Protein AF-A0A3B9YT37-F1 (afdb_monomer)

Nearest PDB structures (foldseek):
  7cy2-assembly1_A  TM=7.575E-01  e=5.123E-05  Mycolicibacterium smegmatis MC2 155
  7cz2-assembly1_A  TM=7.740E-01  e=7.448E-05  Mycolicibacterium smegmatis MC2 155
  7cyr-assembly1_A  TM=7.694E-01  e=8.981E-05  Mycolicibacterium smegmatis MC2 155
  5yk2-assembly1_A  TM=6.817E-01  e=3.770E-04  Mycobacterium tuberculosis H37Rv
  5yk1-assembly1_A  TM=6.658E-01  e=7.035E-04  Mycobacterium tuberculosis H37Rv

Solvent-accessible surface area (backbone atoms only — not comparable to full-atom values): 8039 Å² total; per-residue (Å²): 134,63,69,46,72,60,58,70,38,69,92,68,39,56,100,91,42,86,36,56,57,86,81,78,56,48,48,60,66,43,60,67,60,40,51,74,73,66,51,59,63,69,60,51,54,50,49,54,54,52,49,47,49,44,22,37,58,73,64,22,45,29,71,70,62,83,46,42,86,36,28,26,31,34,96,86,70,34,34,31,46,78,64,72,92,48,61,48,75,43,55,74,66,55,26,49,50,54,52,50,41,54,50,18,62,76,69,67,34,38,60,59,34,24,53,51,39,51,74,75,61,76,57,62,83,89,68,49,57,66,61,47,19,55,57,58,69,78,107

Sequence (139 aa):
VEFRVPPVDWDRTAQTVMTAEWVEGISLKDRARLIEAGHDLKLLAARVIQTFLRQALNRGFFHADMHPGNLFVDAKGMLVAVDYGITGRLDAAMRRFMAETLHGFLMRDYRRIADIHFAVGFVAPPHTRDDFAQALRAV

Mean predicted aligned error: 4.77 Å

Foldseek 3Di:
DQEDEFAWPPVPDDPPDTHGDDDDFAQLVCPPVCVVLVHDNVVLVVSLVVQQLCCCQVVQKGQPPSDSRQWGAHSVRHIYGNDRPGMGGDDNLRSVLVVQLVVCVVVVVLLSNLVSCVVVPVDDPPDDSVNRSVVSVVD

Radius of gyration: 19.14 Å; Cα contacts (8 Å, |Δi|>4): 171; chains: 1; bounding box: 52×29×49 Å

Structure (mmCIF, N/CA/C/O backbone):
data_AF-A0A3B9YT37-F1
#
_entry.id   AF-A0A3B9YT37-F1
#
loop_
_atom_site.group_PDB
_atom_site.id
_atom_site.type_symbol
_atom_site.label_atom_id
_atom_site.label_alt_id
_atom_site.label_comp_id
_atom_site.label_asym_id
_atom_site.label_entity_id
_atom_site.label_seq_id
_atom_site.pdbx_PDB_ins_code
_atom_site.Cartn_x
_atom_site.Cartn_y
_atom_site.Cartn_z
_atom_site.occupancy
_atom_site.B_iso_or_equiv
_atom_site.auth_seq_id
_atom_site.auth_comp_id
_atom_site.auth_asym_id
_atom_site.auth_atom_id
_atom_site.pdbx_PDB_model_num
ATOM 1 N N . VAL A 1 1 ? -7.209 -14.369 4.889 1.00 51.12 1 VAL A N 1
ATOM 2 C CA . VAL A 1 1 ? -7.458 -13.004 4.371 1.00 51.12 1 VAL A CA 1
ATOM 3 C C . VAL A 1 1 ? -6.802 -12.061 5.360 1.00 51.12 1 VAL A C 1
ATOM 5 O O . VAL A 1 1 ? -7.143 -12.150 6.527 1.00 51.12 1 VAL A O 1
ATOM 8 N N . GLU A 1 2 ? -5.794 -11.294 4.945 1.00 80.56 2 GLU A N 1
ATOM 9 C CA . GLU A 1 2 ? -4.953 -10.485 5.856 1.00 80.56 2 GLU A CA 1
ATOM 10 C C . GLU A 1 2 ? -5.254 -8.980 5.780 1.00 80.56 2 GLU A C 1
ATOM 12 O O . GLU A 1 2 ? -4.602 -8.199 6.462 1.00 80.56 2 GLU A O 1
ATOM 17 N N . PHE A 1 3 ? -6.236 -8.581 4.963 1.00 91.56 3 PHE A N 1
ATOM 18 C CA . PHE A 1 3 ? -6.630 -7.193 4.741 1.00 91.56 3 PHE A CA 1
ATOM 19 C C . PHE A 1 3 ? -8.151 -7.068 4.697 1.00 91.56 3 PHE A C 1
ATOM 21 O O . PHE A 1 3 ? -8.819 -7.874 4.038 1.00 91.56 3 PHE A O 1
ATOM 28 N N . ARG A 1 4 ? -8.678 -6.046 5.364 1.00 92.44 4 ARG A N 1
ATOM 29 C CA . ARG A 1 4 ? -10.102 -5.776 5.528 1.00 92.44 4 ARG A CA 1
ATOM 30 C C . ARG A 1 4 ? -10.410 -4.315 5.230 1.00 92.44 4 ARG A C 1
ATOM 32 O O . ARG A 1 4 ? -9.625 -3.422 5.530 1.00 92.44 4 ARG A O 1
ATOM 39 N N . VAL A 1 5 ? -11.592 -4.115 4.665 1.00 92.62 5 VAL A N 1
ATOM 40 C CA . VAL A 1 5 ? -12.209 -2.814 4.410 1.00 92.62 5 VAL A CA 1
ATOM 41 C C . VAL A 1 5 ? -13.463 -2.754 5.285 1.00 92.62 5 VAL A C 1
ATOM 43 O O . VAL A 1 5 ? -14.299 -3.655 5.149 1.00 92.62 5 VAL A O 1
ATOM 46 N N . PRO A 1 6 ? -13.594 -1.789 6.212 1.00 94.44 6 PRO A N 1
ATOM 47 C CA . PRO A 1 6 ? -14.808 -1.598 6.989 1.00 94.44 6 PRO A CA 1
ATOM 48 C C . PRO A 1 6 ? -15.978 -1.292 6.044 1.00 94.44 6 PRO A C 1
ATOM 50 O O . PRO A 1 6 ? -15.810 -0.512 5.102 1.00 94.44 6 PRO A O 1
ATOM 53 N N . PRO A 1 7 ? -17.151 -1.915 6.239 1.00 95.06 7 PRO A N 1
ATOM 54 C CA . PRO A 1 7 ? -18.313 -1.621 5.417 1.00 95.06 7 PRO A CA 1
ATOM 55 C C . PRO A 1 7 ? -18.722 -0.153 5.569 1.00 95.06 7 PRO A C 1
ATOM 57 O O . PRO A 1 7 ? -18.670 0.413 6.663 1.00 95.06 7 PRO A O 1
ATOM 60 N N . VAL A 1 8 ? -19.135 0.445 4.453 1.00 95.81 8 VAL A N 1
ATOM 61 C CA . VAL A 1 8 ? -19.683 1.803 4.414 1.00 95.81 8 VAL A CA 1
ATOM 62 C C . VAL A 1 8 ? -21.124 1.770 4.910 1.00 95.81 8 VAL A C 1
ATOM 64 O O . VAL A 1 8 ? -21.917 0.929 4.483 1.00 95.81 8 VAL A O 1
ATOM 67 N N . ASP A 1 9 ? -21.457 2.709 5.788 1.00 97.06 9 ASP A N 1
ATOM 68 C CA . ASP A 1 9 ? -22.829 3.015 6.171 1.00 97.06 9 ASP A CA 1
ATOM 69 C C . ASP A 1 9 ? -23.388 4.045 5.185 1.00 97.06 9 ASP A C 1
ATOM 71 O O . ASP A 1 9 ? -23.142 5.253 5.292 1.00 97.06 9 ASP A O 1
ATOM 75 N N . TRP A 1 10 ? -24.101 3.547 4.175 1.00 96.56 10 TRP A N 1
ATOM 76 C CA . TRP A 1 10 ? -24.655 4.380 3.110 1.00 96.56 10 TRP A CA 1
ATOM 77 C C . TRP A 1 10 ? -25.796 5.280 3.590 1.00 96.56 10 TRP A C 1
ATOM 79 O O . TRP A 1 10 ? -25.956 6.369 3.045 1.00 96.56 10 TRP A O 1
ATOM 89 N N . ASP A 1 11 ? -26.525 4.888 4.640 1.00 98.06 11 ASP A N 1
ATOM 90 C CA . ASP A 1 11 ? -27.645 5.666 5.187 1.00 98.06 11 ASP A CA 1
ATOM 91 C C . ASP A 1 11 ? -27.160 6.922 5.927 1.00 98.06 11 ASP A C 1
ATOM 93 O O . ASP A 1 11 ? -27.892 7.905 6.061 1.00 98.06 11 ASP A O 1
ATOM 97 N N . ARG A 1 12 ? -25.911 6.898 6.410 1.00 97.12 12 ARG A N 1
ATOM 98 C CA . ARG A 1 12 ? -25.254 8.006 7.123 1.00 97.12 12 ARG A CA 1
ATOM 99 C C . ARG A 1 12 ? -24.105 8.631 6.330 1.00 97.12 12 ARG A C 1
ATOM 101 O O . ARG A 1 12 ? -23.285 9.347 6.903 1.00 97.12 12 ARG A O 1
ATOM 108 N N . THR A 1 13 ? -24.026 8.363 5.030 1.00 97.75 13 THR A N 1
ATOM 109 C CA . THR A 1 13 ? -23.045 8.965 4.121 1.00 97.75 13 THR A CA 1
ATOM 110 C C . THR A 1 13 ? -23.713 10.047 3.273 1.00 97.75 13 THR A C 1
ATOM 112 O O . THR A 1 13 ? -24.818 9.877 2.766 1.00 97.75 13 THR A O 1
ATOM 115 N N . ALA A 1 14 ? -23.035 11.179 3.111 1.00 97.06 14 ALA A N 1
ATOM 116 C CA . ALA A 1 14 ? -23.468 12.319 2.311 1.00 97.06 14 ALA A CA 1
ATOM 117 C C . ALA A 1 14 ? -22.304 12.841 1.456 1.00 97.06 14 ALA A C 1
ATOM 119 O O . ALA A 1 14 ? -21.180 12.352 1.537 1.00 97.06 14 ALA A O 1
ATOM 120 N N . GLN A 1 15 ? -22.551 13.872 0.645 1.00 96.19 15 GLN A N 1
ATOM 121 C CA . GLN A 1 15 ? -21.562 14.399 -0.305 1.00 96.19 15 GLN A CA 1
ATOM 122 C C . GLN A 1 15 ? -20.219 14.800 0.338 1.00 96.19 15 GLN A C 1
ATOM 124 O O . GLN A 1 15 ? -19.178 14.684 -0.302 1.00 96.19 15 GLN A O 1
ATOM 129 N N . THR A 1 16 ? -20.231 15.276 1.584 1.00 96.31 16 THR A N 1
ATOM 130 C CA . THR A 1 16 ? -19.041 15.762 2.306 1.00 96.31 16 THR A CA 1
ATOM 131 C C . THR A 1 16 ? -18.718 14.955 3.565 1.00 96.31 16 THR A C 1
ATOM 133 O O . THR A 1 16 ? -17.830 15.340 4.322 1.00 96.31 16 THR A O 1
ATOM 136 N N . VAL A 1 17 ? -19.435 13.855 3.816 1.00 95.44 17 VAL A N 1
ATOM 137 C CA . VAL A 1 17 ? -19.280 13.025 5.020 1.00 95.44 17 VAL A CA 1
ATOM 138 C C . VAL A 1 17 ? -19.373 11.558 4.624 1.00 95.44 17 VAL A C 1
ATOM 140 O O . VAL A 1 17 ? -20.408 11.125 4.132 1.00 95.44 17 VAL A O 1
ATOM 143 N N . MET A 1 18 ? -18.317 10.785 4.871 1.00 94.69 18 MET A N 1
ATOM 144 C CA . MET A 1 18 ? -18.327 9.329 4.719 1.00 94.69 18 MET A CA 1
ATOM 145 C C . MET A 1 18 ? -18.422 8.677 6.096 1.00 94.69 18 MET A C 1
ATOM 147 O O . MET A 1 18 ? -17.610 8.976 6.971 1.00 94.69 18 MET A O 1
ATOM 151 N N . THR A 1 19 ? -19.376 7.762 6.263 1.00 96.19 19 THR A N 1
ATOM 152 C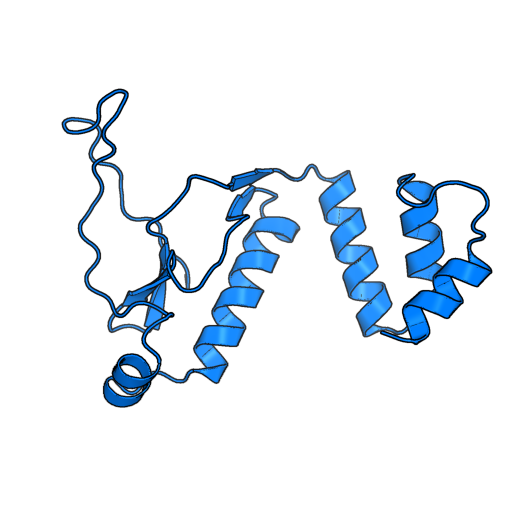 CA . THR A 1 19 ? -19.540 6.978 7.492 1.00 96.19 19 THR A CA 1
ATOM 153 C C . THR A 1 19 ? -19.247 5.511 7.199 1.00 96.19 19 THR A C 1
ATOM 155 O O . THR A 1 19 ? -19.731 4.955 6.215 1.00 96.19 19 THR A O 1
ATOM 158 N N . ALA A 1 20 ? -18.448 4.869 8.046 1.00 95.69 20 ALA A N 1
ATOM 159 C CA . ALA A 1 20 ? -18.094 3.458 7.931 1.00 95.69 20 ALA A CA 1
ATOM 160 C C . ALA A 1 20 ? -18.087 2.800 9.314 1.00 95.69 20 ALA A C 1
ATOM 162 O O . ALA A 1 20 ? -18.152 3.484 10.338 1.00 95.69 20 ALA A O 1
ATOM 163 N N . GLU A 1 21 ? -18.009 1.471 9.345 1.00 95.94 21 GLU A N 1
ATOM 164 C CA . GLU A 1 21 ? -17.855 0.729 10.596 1.00 95.94 21 GLU A CA 1
ATOM 165 C C . GLU A 1 21 ? -16.652 1.237 11.407 1.00 95.94 21 GLU A C 1
ATOM 167 O O . GLU A 1 21 ? -15.558 1.453 10.879 1.00 95.94 21 GLU A O 1
ATOM 172 N N . TRP A 1 22 ? -16.866 1.388 12.715 1.00 95.00 22 TRP A N 1
ATOM 173 C CA . TRP A 1 22 ? -15.811 1.717 13.660 1.00 95.00 22 TRP A CA 1
ATOM 174 C C . TRP A 1 22 ? -14.765 0.600 13.738 1.00 95.00 22 TRP A C 1
ATOM 176 O O . TRP A 1 22 ? -15.084 -0.554 14.022 1.00 95.00 22 TRP A O 1
ATOM 186 N N . VAL A 1 23 ? -13.498 0.955 13.530 1.00 94.50 23 VAL A N 1
ATOM 187 C CA . VAL A 1 23 ? -12.386 0.004 13.580 1.00 94.50 23 VAL A CA 1
ATOM 188 C C . VAL A 1 23 ? -11.765 -0.006 14.969 1.00 94.50 23 VAL A C 1
ATOM 190 O O . VAL A 1 23 ? -11.085 0.937 15.371 1.00 94.50 23 VAL A O 1
ATOM 193 N N . GLU A 1 24 ? -11.932 -1.118 15.680 1.00 94.44 24 GLU A N 1
ATOM 194 C CA . GLU A 1 24 ? -11.155 -1.404 16.884 1.00 94.44 24 GLU A CA 1
ATOM 195 C C . GLU A 1 24 ? -9.792 -1.995 16.506 1.00 94.44 24 GLU A C 1
ATOM 197 O O . GLU A 1 24 ? -9.666 -3.172 16.160 1.00 94.44 24 GLU A O 1
ATOM 202 N N . GLY A 1 25 ? -8.750 -1.168 16.561 1.00 95.00 25 GLY A N 1
ATOM 203 C CA . GLY A 1 25 ? -7.392 -1.596 16.253 1.00 95.00 25 GLY A CA 1
ATOM 204 C C . GLY A 1 25 ? -6.327 -0.609 16.713 1.00 95.00 25 GLY A C 1
ATOM 205 O O . GLY A 1 25 ? -6.617 0.483 17.205 1.00 95.00 25 GLY A O 1
ATOM 206 N N . ILE A 1 26 ? -5.070 -0.999 16.532 1.00 96.81 26 ILE A N 1
ATOM 207 C CA . ILE A 1 26 ? -3.901 -0.160 16.802 1.00 96.81 26 ILE A CA 1
ATOM 208 C C . ILE A 1 26 ? -3.403 0.393 15.469 1.00 96.81 26 ILE A C 1
ATOM 210 O O . ILE A 1 26 ? -3.189 -0.363 14.522 1.00 96.81 26 ILE A O 1
ATOM 214 N N . SER A 1 27 ? -3.222 1.711 15.378 1.00 95.81 27 SER A N 1
ATOM 215 C CA . SER A 1 27 ? -2.638 2.328 14.183 1.00 95.81 27 SER A CA 1
ATOM 216 C C . SER A 1 27 ? -1.227 1.791 13.946 1.00 95.81 27 SER A C 1
ATOM 218 O O . SER A 1 27 ? -0.425 1.710 14.878 1.00 95.81 27 SER A O 1
ATOM 220 N N . LEU A 1 28 ? -0.882 1.504 12.689 1.00 95.00 28 LEU A N 1
ATOM 221 C CA . LEU A 1 28 ? 0.472 1.081 12.317 1.00 95.00 28 LEU A CA 1
ATOM 222 C C . LEU A 1 28 ? 1.542 2.149 12.590 1.00 95.00 28 LEU A C 1
ATOM 224 O O . LEU A 1 28 ? 2.729 1.829 12.651 1.00 95.00 28 LEU A O 1
ATOM 228 N N . LYS A 1 29 ? 1.136 3.409 12.793 1.00 95.69 29 LYS A N 1
ATOM 229 C CA . LYS A 1 29 ? 2.014 4.495 13.242 1.00 95.69 29 LYS A CA 1
ATOM 230 C C . LYS A 1 29 ? 2.441 4.344 14.711 1.00 95.69 29 LYS A C 1
ATOM 232 O O . LYS A 1 29 ? 3.511 4.829 15.079 1.00 95.69 29 LYS A O 1
ATOM 237 N N . ASP A 1 30 ? 1.647 3.677 15.551 1.00 96.31 30 ASP A N 1
ATOM 238 C CA . ASP A 1 30 ? 1.916 3.532 16.985 1.00 96.31 30 ASP A CA 1
ATOM 239 C C . ASP A 1 30 ? 2.729 2.270 17.290 1.00 96.31 30 ASP A C 1
ATOM 241 O O . ASP A 1 30 ? 2.239 1.251 17.782 1.00 96.31 30 ASP A O 1
ATOM 245 N N . ARG A 1 31 ? 4.027 2.343 16.993 1.00 95.69 31 ARG A N 1
ATOM 246 C CA . ARG A 1 31 ? 4.949 1.222 17.197 1.00 95.69 31 ARG A 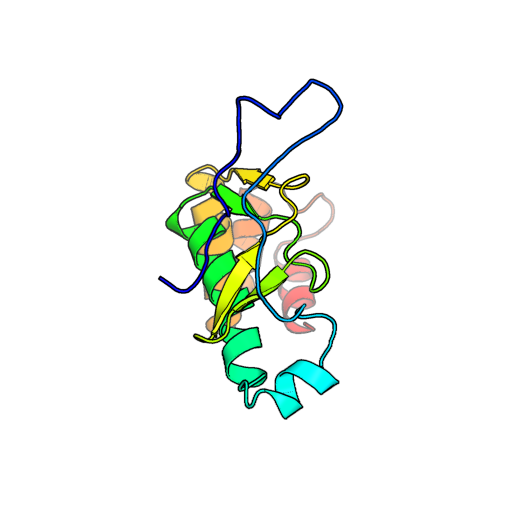CA 1
ATOM 247 C C . ARG A 1 31 ? 4.994 0.730 18.647 1.00 95.69 31 ARG A C 1
ATOM 249 O O . ARG A 1 31 ? 5.182 -0.465 18.857 1.00 95.69 31 ARG A O 1
ATOM 256 N N . ALA A 1 32 ? 4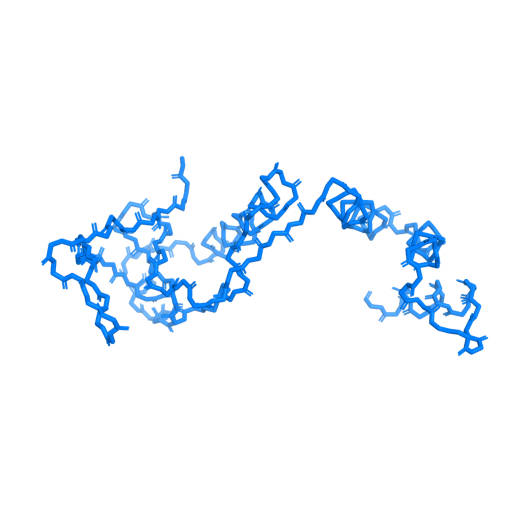.862 1.621 19.630 1.00 97.25 32 ALA A N 1
ATOM 257 C CA . ALA A 1 32 ? 4.950 1.252 21.040 1.00 97.25 32 ALA A CA 1
ATOM 258 C C . ALA A 1 32 ? 3.767 0.365 21.443 1.00 97.25 32 ALA A C 1
ATOM 260 O O . ALA A 1 32 ? 3.981 -0.735 21.954 1.00 97.25 32 ALA A O 1
ATOM 261 N N . ARG A 1 33 ? 2.539 0.781 21.106 1.00 97.12 33 ARG A N 1
ATOM 262 C CA . ARG A 1 33 ? 1.333 -0.007 21.392 1.00 97.12 33 ARG A CA 1
ATOM 263 C C . ARG A 1 33 ? 1.299 -1.328 20.640 1.00 97.12 33 ARG A C 1
ATOM 265 O O . ARG A 1 33 ? 0.825 -2.318 21.183 1.00 97.12 33 ARG A O 1
ATOM 272 N N . LEU A 1 34 ? 1.825 -1.374 19.414 1.00 96.94 34 LEU A N 1
ATOM 273 C CA . LEU A 1 34 ? 1.929 -2.631 18.665 1.00 96.94 34 LEU A CA 1
ATOM 274 C C . LEU A 1 34 ? 2.815 -3.657 19.380 1.00 96.94 34 LEU A C 1
ATOM 276 O O . LEU A 1 34 ? 2.467 -4.835 19.429 1.00 96.94 34 LEU A O 1
ATOM 280 N N . ILE A 1 35 ? 3.949 -3.209 19.928 1.00 96.81 35 ILE A N 1
ATOM 281 C CA . ILE A 1 35 ? 4.869 -4.068 20.684 1.00 96.81 35 ILE A CA 1
ATOM 282 C C . ILE A 1 35 ? 4.217 -4.519 21.991 1.00 96.81 35 ILE A C 1
ATOM 284 O O . ILE A 1 35 ? 4.274 -5.701 22.316 1.00 96.81 35 ILE A O 1
ATOM 288 N N . GLU A 1 36 ? 3.578 -3.600 22.715 1.00 97.56 36 GLU A N 1
ATOM 289 C CA . GLU A 1 36 ? 2.874 -3.896 23.968 1.00 97.56 36 GLU A CA 1
ATOM 290 C C . GLU A 1 36 ? 1.738 -4.910 23.767 1.00 97.56 36 GLU A C 1
ATOM 292 O O . GLU A 1 36 ? 1.586 -5.838 24.558 1.00 97.56 36 GLU A O 1
ATOM 297 N N . ALA A 1 37 ? 0.998 -4.799 22.661 1.00 96.00 37 ALA A N 1
ATOM 298 C CA . ALA A 1 37 ? -0.041 -5.749 22.268 1.00 96.00 37 ALA A CA 1
ATOM 299 C C . ALA A 1 37 ? 0.503 -7.093 21.740 1.00 96.00 37 ALA A C 1
ATOM 301 O O . ALA A 1 37 ? -0.277 -7.978 21.391 1.00 96.00 37 ALA A O 1
ATOM 302 N N . GLY A 1 38 ? 1.828 -7.264 21.667 1.00 96.50 38 GLY A N 1
ATOM 303 C CA . GLY A 1 38 ? 2.468 -8.514 21.257 1.00 96.50 38 GLY A CA 1
ATOM 304 C C . GLY A 1 38 ? 2.470 -8.767 19.747 1.00 96.50 38 GLY A C 1
ATOM 305 O O . GLY A 1 38 ? 2.668 -9.905 19.320 1.00 96.50 38 GLY A O 1
ATOM 306 N N . HIS A 1 39 ? 2.259 -7.743 18.914 1.00 95.94 39 HIS A N 1
ATOM 307 C CA . HIS A 1 39 ? 2.318 -7.914 17.465 1.00 95.94 39 HIS A CA 1
ATOM 308 C C . HIS A 1 39 ? 3.759 -8.067 16.957 1.00 95.94 39 HIS A C 1
ATOM 310 O O . HIS A 1 39 ? 4.652 -7.284 17.285 1.00 95.94 39 HIS A O 1
ATOM 316 N N . ASP A 1 40 ? 3.974 -9.028 16.054 1.00 94.62 40 ASP A N 1
ATOM 317 C CA . ASP A 1 40 ? 5.226 -9.143 15.307 1.00 94.62 40 ASP A CA 1
ATOM 318 C C . ASP A 1 40 ? 5.286 -8.077 14.200 1.00 94.62 40 ASP A C 1
ATOM 320 O O . ASP A 1 40 ? 4.643 -8.181 13.151 1.00 94.62 40 ASP A O 1
ATOM 324 N N . LEU A 1 41 ? 6.102 -7.047 14.427 1.00 94.44 41 LEU A N 1
ATOM 325 C CA . LEU A 1 41 ? 6.278 -5.936 13.492 1.00 94.44 41 LEU A CA 1
ATOM 326 C C . LEU A 1 41 ? 6.879 -6.361 12.146 1.00 94.44 41 LEU A C 1
ATOM 328 O O . LEU A 1 41 ? 6.557 -5.758 11.122 1.00 94.44 41 LEU A O 1
ATOM 332 N N . LYS A 1 42 ? 7.747 -7.381 12.123 1.00 94.31 42 LYS A N 1
ATOM 333 C CA . LYS A 1 42 ? 8.334 -7.875 10.869 1.00 94.31 42 LYS A CA 1
ATOM 334 C C . LYS A 1 42 ? 7.269 -8.581 10.043 1.00 94.31 42 LYS A C 1
ATOM 336 O O . LYS A 1 42 ? 7.178 -8.347 8.837 1.00 94.31 42 LYS A O 1
ATOM 341 N N . LEU A 1 43 ? 6.433 -9.386 10.698 1.00 93.38 43 LEU A N 1
ATOM 342 C CA . LEU A 1 43 ? 5.297 -10.030 10.048 1.00 93.38 43 LEU A CA 1
ATOM 343 C C . LEU A 1 43 ? 4.291 -8.995 9.526 1.00 93.38 43 LEU A C 1
ATOM 345 O O . LEU A 1 43 ? 3.841 -9.114 8.389 1.00 93.38 43 LEU A O 1
ATOM 349 N N . LEU A 1 44 ? 3.978 -7.951 10.301 1.00 93.81 44 LEU A N 1
ATOM 350 C CA . LEU A 1 44 ? 3.082 -6.878 9.854 1.00 93.81 44 LEU A CA 1
ATOM 351 C C . LEU A 1 44 ? 3.632 -6.124 8.639 1.00 93.81 44 LEU A C 1
ATOM 353 O O . LEU A 1 44 ? 2.902 -5.919 7.671 1.00 93.81 44 LEU A O 1
ATOM 357 N N . ALA A 1 45 ? 4.919 -5.774 8.643 1.00 92.50 45 ALA A N 1
ATOM 358 C CA . ALA A 1 45 ? 5.555 -5.130 7.496 1.00 92.50 45 ALA A CA 1
ATOM 359 C C . ALA A 1 45 ? 5.498 -6.018 6.239 1.00 92.50 45 ALA A C 1
ATOM 361 O O . ALA A 1 45 ? 5.150 -5.546 5.153 1.00 92.50 45 ALA A O 1
ATOM 362 N N . ALA A 1 46 ? 5.763 -7.321 6.387 1.00 93.50 46 ALA A N 1
ATOM 363 C CA . ALA A 1 46 ? 5.636 -8.275 5.290 1.00 93.50 46 ALA A CA 1
ATOM 364 C C . ALA A 1 46 ? 4.193 -8.344 4.763 1.00 93.50 46 ALA A C 1
ATOM 366 O O . ALA A 1 46 ? 3.986 -8.304 3.549 1.00 93.50 46 ALA A O 1
ATOM 367 N N . ARG A 1 47 ? 3.191 -8.375 5.651 1.00 93.19 47 ARG A N 1
ATOM 368 C CA . ARG A 1 47 ? 1.765 -8.380 5.280 1.00 93.19 47 ARG A CA 1
ATOM 369 C C . ARG A 1 47 ? 1.348 -7.132 4.512 1.00 93.19 47 ARG A C 1
ATOM 371 O O . ARG A 1 47 ? 0.594 -7.253 3.547 1.00 93.19 47 ARG A O 1
ATOM 378 N N . VAL A 1 48 ? 1.842 -5.955 4.899 1.00 93.62 48 VAL A N 1
ATOM 379 C CA . VAL A 1 48 ? 1.577 -4.686 4.197 1.00 93.62 48 VAL A CA 1
ATOM 380 C C . VAL A 1 48 ? 2.047 -4.784 2.744 1.00 93.62 48 VAL A C 1
ATOM 382 O O . VAL A 1 48 ? 1.251 -4.600 1.821 1.00 93.62 48 VAL A O 1
ATOM 385 N N . ILE A 1 49 ? 3.307 -5.174 2.528 1.00 92.44 49 ILE A N 1
ATOM 386 C CA . ILE A 1 49 ? 3.892 -5.294 1.185 1.00 92.44 49 ILE A CA 1
ATOM 387 C C . ILE A 1 49 ? 3.186 -6.388 0.374 1.00 92.44 49 ILE A C 1
ATOM 389 O O . ILE A 1 49 ? 2.801 -6.166 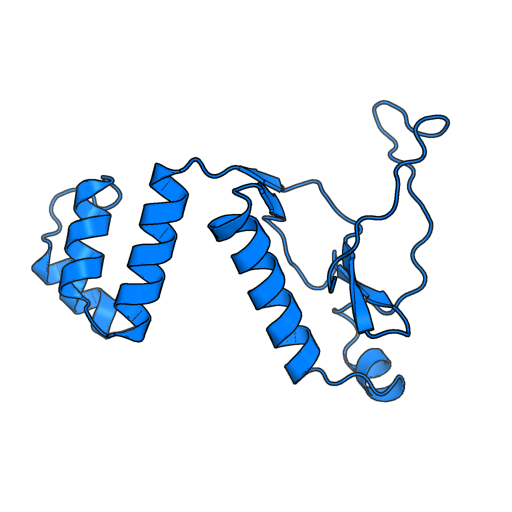-0.774 1.00 92.44 49 ILE A O 1
ATOM 393 N N . GLN A 1 50 ? 2.967 -7.567 0.961 1.00 93.06 50 GLN A N 1
ATOM 394 C CA . GLN A 1 50 ? 2.302 -8.681 0.279 1.00 93.06 50 GLN A CA 1
ATOM 395 C C . GLN A 1 50 ? 0.857 -8.352 -0.099 1.00 93.06 50 GLN A C 1
ATOM 397 O O . GLN A 1 50 ? 0.392 -8.752 -1.169 1.00 93.06 50 GLN A O 1
ATOM 402 N N . THR A 1 51 ? 0.145 -7.615 0.754 1.00 93.69 51 THR A N 1
ATOM 403 C CA . THR A 1 51 ? -1.210 -7.142 0.467 1.00 93.69 51 THR A CA 1
ATOM 404 C C . THR A 1 51 ? -1.204 -6.185 -0.713 1.00 93.69 51 THR A C 1
ATOM 406 O O . THR A 1 51 ? -1.964 -6.406 -1.657 1.00 93.69 51 THR A O 1
ATOM 409 N N . PHE A 1 52 ? -0.321 -5.184 -0.703 1.00 92.81 52 PHE A N 1
ATOM 410 C CA . PHE A 1 52 ? -0.178 -4.240 -1.809 1.00 92.81 52 PHE A CA 1
ATOM 411 C C . PHE A 1 52 ? 0.141 -4.960 -3.126 1.00 92.81 52 PHE A C 1
ATOM 413 O O . PHE A 1 52 ? -0.571 -4.789 -4.114 1.00 92.81 52 PHE A O 1
ATOM 420 N N . LEU A 1 53 ? 1.140 -5.848 -3.132 1.00 92.31 53 LEU A N 1
ATOM 421 C CA . LEU A 1 53 ? 1.516 -6.612 -4.324 1.00 92.31 53 LEU A CA 1
ATOM 422 C C . LEU A 1 53 ? 0.369 -7.501 -4.822 1.00 92.31 53 LEU A C 1
ATOM 424 O O . LEU A 1 53 ? 0.131 -7.588 -6.025 1.00 92.31 53 LEU A O 1
ATOM 428 N N . ARG A 1 54 ? -0.390 -8.139 -3.922 1.00 93.31 54 ARG A N 1
ATOM 429 C CA . ARG A 1 54 ? -1.555 -8.955 -4.299 1.00 93.31 54 ARG A CA 1
ATOM 430 C C . ARG A 1 54 ? -2.675 -8.096 -4.885 1.00 93.31 54 ARG A C 1
ATOM 432 O O . ARG A 1 54 ? -3.297 -8.491 -5.868 1.00 93.31 54 ARG A O 1
ATOM 439 N N . GLN A 1 55 ? -2.943 -6.938 -4.301 1.00 94.06 55 GLN A N 1
ATOM 440 C CA . GLN A 1 55 ? -3.923 -5.990 -4.818 1.00 94.06 55 GLN A CA 1
ATOM 441 C C . GLN A 1 55 ? -3.519 -5.472 -6.209 1.00 94.06 55 GLN A C 1
ATOM 443 O O . GLN A 1 55 ? -4.268 -5.638 -7.173 1.00 94.06 55 GLN A O 1
ATOM 448 N N . ALA A 1 56 ? -2.302 -4.947 -6.348 1.00 94.00 56 ALA A N 1
ATOM 449 C CA . ALA A 1 56 ? -1.810 -4.362 -7.590 1.00 94.00 56 ALA A CA 1
ATOM 450 C C . ALA A 1 56 ? -1.599 -5.418 -8.688 1.00 94.00 56 ALA A C 1
ATOM 452 O O . ALA A 1 56 ? -2.225 -5.354 -9.744 1.00 94.00 56 ALA A O 1
ATOM 453 N N . LEU A 1 57 ? -0.768 -6.434 -8.439 1.00 92.62 57 LEU A N 1
ATOM 454 C CA . LEU A 1 57 ? -0.323 -7.369 -9.478 1.00 92.62 57 LEU A CA 1
ATOM 455 C C . LEU A 1 57 ? -1.325 -8.493 -9.756 1.00 92.62 57 LEU A C 1
ATOM 457 O O . LEU A 1 57 ? -1.462 -8.911 -10.906 1.00 92.62 57 LEU A O 1
ATOM 461 N N . ASN A 1 58 ? -2.038 -8.992 -8.739 1.00 91.50 58 ASN A N 1
ATOM 462 C CA . ASN A 1 58 ? -2.993 -10.095 -8.918 1.00 91.50 58 ASN A CA 1
ATOM 463 C C . ASN A 1 58 ? -4.421 -9.594 -9.194 1.00 91.50 58 ASN A C 1
ATOM 465 O O . ASN A 1 58 ? -5.104 -10.130 -10.065 1.00 91.50 58 ASN A O 1
ATOM 469 N N . ARG A 1 59 ? -4.879 -8.546 -8.499 1.00 92.94 59 ARG A N 1
ATOM 470 C CA . ARG A 1 59 ? -6.255 -8.040 -8.662 1.00 92.94 59 ARG A CA 1
ATOM 471 C C . ARG A 1 59 ? -6.374 -6.860 -9.625 1.00 92.94 59 ARG A C 1
ATOM 473 O O . ARG A 1 59 ? -7.454 -6.652 -10.164 1.00 92.94 59 ARG A O 1
ATOM 480 N N . GLY A 1 60 ? -5.300 -6.104 -9.857 1.00 94.69 60 GLY A N 1
ATOM 481 C CA . GLY A 1 60 ? -5.346 -4.891 -10.679 1.00 94.69 60 GLY A CA 1
ATOM 482 C C . GLY A 1 60 ? -6.131 -3.743 -10.046 1.00 94.69 60 GLY A C 1
ATOM 483 O O . GLY A 1 60 ? -6.430 -2.776 -10.733 1.00 94.69 60 GLY A O 1
ATOM 484 N N . PHE A 1 61 ? -6.477 -3.840 -8.761 1.00 94.75 61 PHE A N 1
ATOM 485 C CA . PHE A 1 61 ? -7.111 -2.779 -7.980 1.00 94.75 61 PHE A CA 1
ATOM 486 C C . PHE A 1 61 ? -6.428 -2.717 -6.623 1.00 94.75 61 PHE A C 1
ATOM 488 O O . PHE A 1 61 ? -6.333 -3.746 -5.946 1.00 94.75 61 PHE A O 1
ATOM 495 N N . PHE A 1 62 ? -5.938 -1.539 -6.251 1.00 94.25 62 PHE A N 1
ATOM 496 C CA . PHE A 1 62 ? -5.049 -1.393 -5.109 1.00 94.25 62 PHE A CA 1
ATOM 497 C C . PHE A 1 62 ? -5.232 -0.086 -4.355 1.00 94.25 62 PHE A C 1
ATOM 499 O O . PHE A 1 62 ? -5.619 0.937 -4.923 1.00 94.25 62 PHE A O 1
ATOM 506 N N . HIS A 1 63 ? -4.916 -0.144 -3.064 1.00 93.50 63 HIS A N 1
ATOM 507 C CA . HIS A 1 63 ? -4.749 1.033 -2.233 1.00 93.50 63 HIS A CA 1
ATOM 508 C C . HIS A 1 63 ? -3.392 1.668 -2.552 1.00 93.50 63 HIS A C 1
ATOM 510 O O . HIS A 1 63 ? -2.347 1.059 -2.318 1.00 93.50 63 HIS A O 1
ATOM 516 N N . ALA A 1 64 ? -3.399 2.867 -3.127 1.00 90.56 64 ALA A N 1
ATOM 517 C CA . ALA A 1 64 ? -2.180 3.530 -3.584 1.00 90.56 64 ALA A CA 1
ATOM 518 C C . ALA A 1 64 ? -1.452 4.277 -2.454 1.00 90.56 64 ALA A C 1
ATOM 520 O O . ALA A 1 64 ? -0.268 4.560 -2.590 1.00 90.56 64 ALA A O 1
ATOM 521 N N . ASP A 1 65 ? -2.126 4.521 -1.326 1.00 90.06 65 ASP A N 1
ATOM 522 C CA . ASP A 1 65 ? -1.537 5.158 -0.143 1.00 90.06 65 ASP A CA 1
ATOM 523 C C . ASP A 1 65 ? -1.525 4.247 1.103 1.00 90.06 65 ASP A C 1
ATOM 525 O O . ASP A 1 65 ? -2.271 4.438 2.062 1.00 90.06 65 ASP A O 1
ATOM 529 N N . MET A 1 66 ? -0.694 3.199 1.084 1.00 89.31 66 MET A N 1
ATOM 530 C CA . MET A 1 66 ? -0.526 2.243 2.200 1.00 89.31 66 MET A CA 1
ATOM 531 C C . MET A 1 66 ? 0.282 2.834 3.381 1.00 89.31 66 MET A C 1
ATOM 533 O O . MET A 1 66 ? 1.095 2.145 4.003 1.00 89.31 66 MET A O 1
ATOM 537 N N . HIS A 1 67 ? 0.106 4.121 3.678 1.00 89.19 67 HIS A N 1
ATOM 538 C CA . HIS A 1 67 ? 0.806 4.813 4.753 1.00 89.19 67 HIS A CA 1
ATOM 539 C C . HIS A 1 67 ? 0.353 4.304 6.143 1.00 89.19 67 HIS A C 1
ATOM 541 O O . HIS A 1 67 ? -0.839 4.059 6.345 1.00 89.19 67 HIS A O 1
ATOM 547 N N . PRO A 1 68 ? 1.249 4.192 7.152 1.00 89.88 68 PRO A N 1
ATOM 548 C CA . PRO A 1 68 ? 0.908 3.675 8.487 1.00 89.88 68 PRO A CA 1
ATOM 549 C C . PRO A 1 68 ? -0.214 4.419 9.229 1.00 89.88 68 PRO A C 1
ATOM 551 O O . PRO A 1 68 ? -0.782 3.886 10.177 1.00 89.88 68 PRO A O 1
ATOM 554 N N . GLY A 1 69 ? -0.521 5.656 8.828 1.00 90.12 69 GLY A N 1
ATOM 555 C CA . GLY A 1 69 ? -1.642 6.434 9.368 1.00 90.12 69 GLY A CA 1
ATOM 556 C C . GLY A 1 69 ? -3.021 5.970 8.885 1.00 90.12 69 GLY A C 1
ATOM 557 O O . GLY A 1 69 ? -3.991 6.126 9.617 1.00 90.12 69 GLY A O 1
ATOM 558 N N . ASN A 1 70 ? -3.094 5.349 7.705 1.00 93.94 70 ASN A N 1
ATOM 559 C CA . ASN A 1 70 ? -4.346 4.913 7.072 1.00 93.94 70 ASN A CA 1
ATOM 560 C C . ASN A 1 70 ? -4.665 3.444 7.356 1.00 93.94 70 ASN A C 1
ATOM 562 O O . ASN A 1 70 ? -5.681 2.919 6.897 1.00 93.94 70 ASN A O 1
ATOM 566 N N . LEU A 1 71 ? -3.772 2.767 8.078 1.00 95.25 71 LEU A N 1
ATOM 567 C CA . LEU A 1 71 ? -3.835 1.345 8.336 1.00 95.25 71 LEU A CA 1
ATOM 568 C C . LEU A 1 71 ? -3.813 1.084 9.841 1.00 95.25 71 LEU A C 1
ATOM 570 O O . LEU A 1 71 ? -2.987 1.613 10.591 1.00 95.25 71 LEU A O 1
ATOM 574 N N . PHE A 1 72 ? -4.701 0.197 10.254 1.00 96.38 72 PHE A N 1
ATOM 575 C CA . PHE A 1 72 ? -4.810 -0.319 11.605 1.00 96.38 72 PHE A CA 1
ATOM 576 C C . PHE A 1 72 ? -4.561 -1.821 11.587 1.00 96.38 72 PHE A C 1
ATOM 578 O O . PHE A 1 72 ? -4.709 -2.481 10.557 1.00 96.38 72 PHE A O 1
ATOM 585 N N . VAL A 1 73 ? -4.187 -2.364 12.736 1.00 96.31 73 VAL A N 1
ATOM 586 C CA . VAL A 1 73 ? -4.178 -3.802 12.973 1.00 96.31 73 VAL A CA 1
ATOM 587 C C . VAL A 1 73 ? -5.178 -4.135 14.071 1.00 96.31 73 VAL A C 1
ATOM 589 O O . VAL A 1 73 ? -5.200 -3.479 15.114 1.00 96.31 73 VAL A O 1
ATOM 592 N N . ASP A 1 74 ? -6.032 -5.123 13.825 1.00 94.75 74 ASP A N 1
ATOM 593 C CA . ASP A 1 74 ? -6.949 -5.628 14.846 1.00 94.75 74 ASP A CA 1
ATOM 594 C C . ASP A 1 74 ? -6.245 -6.604 15.809 1.00 94.75 74 ASP A C 1
ATOM 596 O O . ASP A 1 74 ? -5.107 -7.032 15.592 1.00 94.75 74 ASP A O 1
ATOM 600 N N . ALA A 1 75 ? -6.943 -7.023 16.866 1.00 91.69 75 ALA A N 1
ATOM 601 C CA . ALA A 1 75 ? -6.410 -7.971 17.849 1.00 91.69 75 ALA A CA 1
ATOM 602 C C . ALA A 1 75 ? -5.986 -9.331 17.248 1.00 91.69 75 ALA A C 1
ATOM 604 O O . ALA A 1 75 ? -5.213 -10.065 17.860 1.00 91.69 75 ALA A O 1
ATOM 605 N N . LYS A 1 76 ? -6.468 -9.686 16.048 1.00 90.31 76 LYS A N 1
ATOM 606 C CA . LYS A 1 76 ? -6.121 -10.927 15.333 1.00 90.31 76 LYS A CA 1
ATOM 607 C C . LYS A 1 76 ? -4.944 -10.737 14.370 1.00 90.31 76 LYS A C 1
ATOM 609 O O . LYS A 1 76 ? -4.542 -11.688 13.695 1.00 90.31 76 LYS A O 1
ATOM 614 N N . GLY A 1 77 ? -4.375 -9.535 14.288 1.00 91.25 77 GLY A N 1
ATOM 615 C CA . GLY A 1 77 ? -3.281 -9.220 13.377 1.00 91.25 77 GLY A CA 1
ATOM 616 C C . GLY A 1 77 ? -3.727 -8.947 11.936 1.00 91.25 77 GLY A C 1
ATOM 617 O O . GLY A 1 77 ? -2.885 -9.008 11.033 1.00 91.25 77 GLY A O 1
ATOM 618 N N . MET A 1 78 ? -5.020 -8.705 11.693 1.00 93.75 78 MET A N 1
ATOM 619 C CA . MET A 1 78 ? -5.562 -8.358 10.378 1.00 93.75 78 MET A CA 1
ATOM 620 C C . MET A 1 78 ? -5.337 -6.874 10.090 1.00 93.75 78 MET A C 1
ATOM 622 O O . MET A 1 78 ? -5.626 -6.032 10.936 1.00 93.75 78 MET A O 1
ATOM 626 N N . LEU A 1 79 ? -4.855 -6.552 8.887 1.00 95.38 79 LEU A N 1
ATOM 627 C CA . LEU A 1 79 ? -4.738 -5.167 8.438 1.00 95.38 79 LEU A CA 1
ATOM 628 C C . LEU A 1 79 ? -6.124 -4.623 8.090 1.00 95.38 79 LEU A C 1
ATOM 630 O O . LEU A 1 79 ? -6.881 -5.266 7.361 1.00 95.38 79 LEU A O 1
ATOM 634 N N . VAL A 1 80 ? -6.439 -3.427 8.563 1.00 95.81 80 VAL A N 1
ATOM 635 C CA . VAL A 1 80 ? -7.697 -2.736 8.285 1.00 95.81 80 VAL A CA 1
ATOM 636 C C . VAL A 1 80 ? -7.374 -1.354 7.736 1.00 95.81 80 VAL A C 1
ATOM 638 O O . VAL A 1 80 ? -6.699 -0.575 8.404 1.00 95.81 80 VAL A O 1
ATOM 641 N N . ALA A 1 81 ? -7.819 -1.054 6.517 1.00 94.56 81 ALA A N 1
ATOM 642 C CA . ALA A 1 81 ? -7.704 0.298 5.973 1.00 94.56 81 ALA A CA 1
ATOM 643 C C . ALA A 1 81 ? -8.853 1.180 6.466 1.00 94.56 81 ALA A C 1
ATOM 645 O O . ALA A 1 81 ? -9.971 0.703 6.658 1.00 94.56 81 ALA A O 1
ATOM 646 N N . VAL A 1 82 ? -8.587 2.465 6.677 1.00 93.50 82 VAL A N 1
ATOM 647 C CA . VAL A 1 82 ? -9.617 3.444 7.076 1.00 93.50 82 VAL A CA 1
ATOM 648 C C . VAL A 1 82 ? -9.704 4.642 6.135 1.00 93.50 82 VAL A C 1
ATOM 650 O O . VAL A 1 82 ? -10.743 5.292 6.086 1.00 93.50 82 VAL A O 1
ATOM 653 N N . ASP A 1 83 ? -8.649 4.901 5.365 1.00 90.94 83 ASP A N 1
ATOM 654 C CA . ASP A 1 83 ? -8.656 5.857 4.259 1.00 90.94 83 ASP A CA 1
ATOM 655 C C . ASP A 1 83 ? -8.793 5.087 2.937 1.00 90.94 83 ASP A C 1
ATOM 657 O O . ASP A 1 83 ? -8.380 3.933 2.850 1.00 90.94 83 ASP A O 1
ATOM 661 N N . TYR A 1 84 ? -9.407 5.711 1.935 1.00 87.00 84 TYR A N 1
ATOM 662 C CA . TYR A 1 84 ? -9.598 5.184 0.578 1.00 87.00 84 TYR A CA 1
ATOM 663 C C . TYR A 1 84 ? -9.453 6.269 -0.497 1.00 87.00 84 TYR A C 1
ATOM 665 O O . TYR A 1 84 ? -9.781 6.032 -1.663 1.00 87.00 84 TYR A O 1
ATOM 673 N N . GLY A 1 85 ? -8.979 7.462 -0.128 1.00 86.56 85 GLY A N 1
ATOM 674 C CA . GLY A 1 85 ? -8.914 8.630 -1.002 1.00 86.56 85 GLY A CA 1
ATOM 675 C C . GLY A 1 85 ? -7.973 8.444 -2.189 1.00 86.56 85 GLY A C 1
ATOM 676 O O . GLY A 1 85 ? -8.182 9.051 -3.237 1.00 86.56 85 GLY A O 1
ATOM 677 N N . ILE A 1 86 ? -6.975 7.563 -2.063 1.00 92.75 86 ILE A N 1
ATOM 678 C CA . ILE A 1 86 ? -6.021 7.261 -3.133 1.00 92.75 86 ILE A CA 1
ATOM 679 C C . ILE A 1 86 ? -6.040 5.759 -3.427 1.00 92.75 86 ILE A C 1
ATOM 681 O O . ILE A 1 86 ? -5.344 4.952 -2.804 1.00 92.75 86 ILE A O 1
ATOM 685 N N . THR A 1 87 ? -6.843 5.379 -4.418 1.00 95.00 87 THR A N 1
ATOM 686 C CA . THR A 1 87 ? -6.913 4.016 -4.963 1.00 95.00 87 THR A CA 1
ATOM 687 C C . THR A 1 87 ? -6.652 4.030 -6.465 1.00 95.00 87 THR A C 1
ATOM 689 O O . THR A 1 87 ? -6.889 5.027 -7.145 1.00 95.00 87 THR A O 1
ATOM 692 N N . GLY A 1 88 ? -6.120 2.927 -6.990 1.00 94.69 88 GLY A N 1
ATOM 693 C CA . GLY A 1 88 ? -5.703 2.827 -8.385 1.00 94.69 88 GLY A CA 1
ATOM 694 C C . GLY A 1 88 ? -6.152 1.535 -9.051 1.00 94.69 88 GLY A C 1
ATOM 695 O O . GLY A 1 88 ? -6.433 0.527 -8.395 1.00 94.69 88 GLY A O 1
ATOM 696 N N . ARG A 1 89 ? -6.193 1.562 -10.387 1.00 96.38 89 ARG A N 1
ATOM 697 C CA . ARG A 1 89 ? -6.396 0.382 -11.231 1.00 96.38 89 ARG A CA 1
ATOM 698 C C . ARG A 1 89 ? -5.226 0.201 -12.182 1.00 96.38 89 ARG A C 1
ATOM 700 O O . ARG A 1 89 ? -4.716 1.173 -12.724 1.00 96.38 89 ARG A O 1
ATOM 707 N N . LEU A 1 90 ? -4.840 -1.051 -12.390 1.00 95.00 90 LEU A N 1
ATOM 708 C CA . LEU A 1 90 ? -3.844 -1.449 -13.376 1.00 95.00 90 LEU A CA 1
ATOM 709 C C . LEU A 1 90 ? -4.500 -2.395 -14.371 1.00 95.00 90 LEU A C 1
ATOM 711 O O . LEU A 1 90 ? -5.107 -3.399 -13.980 1.00 95.00 90 LEU A O 1
ATOM 715 N N . ASP A 1 91 ? -4.353 -2.089 -15.653 1.00 94.75 91 ASP A N 1
ATOM 716 C CA . ASP A 1 91 ? -4.728 -3.015 -16.710 1.00 94.75 91 ASP A CA 1
ATOM 717 C C . ASP A 1 91 ? -3.763 -4.215 -16.772 1.00 94.75 91 ASP A C 1
ATOM 719 O O . ASP A 1 91 ? -2.755 -4.297 -16.061 1.00 94.75 91 ASP A O 1
ATOM 723 N N . ALA A 1 92 ? -4.087 -5.199 -17.609 1.00 93.94 92 ALA A N 1
ATOM 724 C CA . ALA A 1 92 ? -3.279 -6.409 -17.728 1.00 93.94 92 ALA A CA 1
ATOM 725 C C . ALA A 1 92 ? -1.847 -6.124 -18.220 1.00 93.94 92 ALA A C 1
ATOM 727 O O . ALA A 1 92 ? -0.911 -6.789 -17.770 1.00 93.94 92 ALA A O 1
ATOM 728 N N . ALA A 1 93 ? -1.673 -5.137 -19.104 1.00 92.19 93 ALA A N 1
ATOM 729 C CA . ALA A 1 93 ? -0.373 -4.773 -19.656 1.00 92.19 93 ALA A CA 1
ATOM 730 C C . ALA A 1 93 ? 0.534 -4.172 -18.574 1.00 92.19 93 ALA A C 1
ATOM 732 O O . ALA A 1 93 ? 1.661 -4.630 -18.388 1.00 92.19 93 ALA A O 1
ATOM 733 N N . MET A 1 94 ? 0.016 -3.228 -17.788 1.00 92.94 94 MET A N 1
ATOM 734 C CA . MET A 1 94 ? 0.738 -2.595 -16.689 1.00 92.94 94 MET A CA 1
ATOM 735 C C . MET A 1 94 ? 1.035 -3.583 -15.558 1.00 92.94 94 MET A C 1
ATOM 737 O O . MET A 1 94 ? 2.136 -3.601 -15.007 1.00 92.94 94 MET A O 1
ATOM 741 N N . ARG A 1 95 ? 0.095 -4.482 -15.242 1.00 94.62 95 ARG A N 1
ATOM 742 C CA . ARG A 1 95 ? 0.335 -5.565 -14.272 1.00 94.62 95 ARG A CA 1
ATOM 743 C C . ARG A 1 95 ? 1.476 -6.476 -14.712 1.00 94.62 95 ARG A C 1
ATOM 745 O O . ARG A 1 95 ? 2.321 -6.831 -13.891 1.00 94.62 95 ARG A O 1
ATOM 752 N N . ARG A 1 96 ? 1.509 -6.846 -15.997 1.00 92.69 96 ARG A N 1
ATOM 753 C CA . ARG A 1 96 ? 2.586 -7.652 -16.582 1.00 92.69 96 ARG A CA 1
ATOM 754 C C . ARG A 1 96 ? 3.914 -6.901 -16.526 1.00 92.69 96 ARG A C 1
ATOM 756 O O . ARG A 1 96 ? 4.891 -7.473 -16.060 1.00 92.69 96 ARG A O 1
ATOM 763 N N . PHE A 1 97 ? 3.926 -5.630 -16.921 1.00 93.50 97 PHE A N 1
ATOM 764 C CA . PHE A 1 97 ? 5.093 -4.751 -16.839 1.00 93.50 97 PHE A CA 1
ATOM 765 C C . PHE A 1 97 ? 5.693 -4.717 -15.425 1.00 93.50 97 PHE A C 1
ATOM 767 O O . PHE A 1 97 ? 6.883 -4.985 -15.245 1.00 93.50 97 PHE A O 1
ATOM 774 N N . MET A 1 98 ? 4.867 -4.452 -14.408 1.00 93.19 98 MET A N 1
ATOM 775 C CA . MET A 1 98 ? 5.325 -4.397 -13.018 1.00 93.19 98 MET A CA 1
ATOM 776 C C . MET A 1 98 ? 5.829 -5.758 -12.522 1.00 93.19 98 MET A C 1
ATOM 778 O O . MET A 1 98 ? 6.854 -5.823 -11.844 1.00 93.19 98 MET A O 1
ATOM 782 N N . ALA A 1 99 ? 5.139 -6.849 -12.870 1.00 93.19 99 ALA A N 1
ATOM 783 C CA . ALA A 1 99 ? 5.550 -8.197 -12.4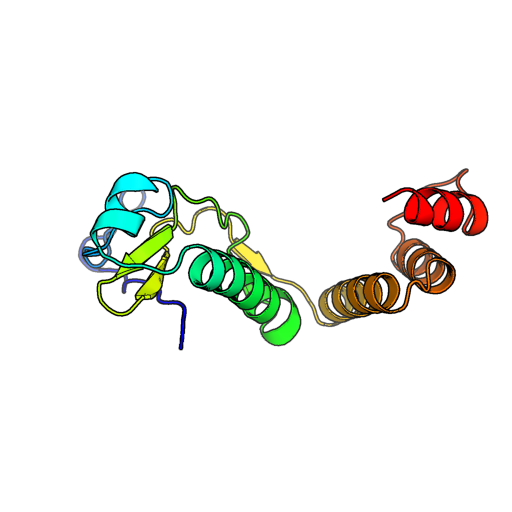88 1.00 93.19 99 ALA A CA 1
ATOM 784 C C . ALA A 1 99 ? 6.894 -8.594 -13.120 1.00 93.19 99 ALA A C 1
ATOM 786 O O . ALA A 1 99 ? 7.755 -9.137 -12.430 1.00 93.19 99 ALA A O 1
ATOM 787 N N . GLU A 1 100 ? 7.101 -8.295 -14.405 1.00 93.38 100 GLU A N 1
ATOM 788 C CA . GLU A 1 100 ? 8.372 -8.571 -15.081 1.00 93.38 100 GLU A CA 1
ATOM 789 C C . GLU A 1 100 ? 9.508 -7.686 -14.562 1.00 93.38 100 GLU A C 1
ATOM 791 O O . GLU A 1 100 ? 10.631 -8.162 -14.420 1.00 93.38 100 GLU A O 1
ATOM 796 N N . THR A 1 101 ? 9.216 -6.432 -14.212 1.00 92.88 101 THR A N 1
ATOM 797 C CA . THR A 1 101 ? 10.187 -5.529 -13.580 1.00 92.88 101 THR A CA 1
ATOM 798 C C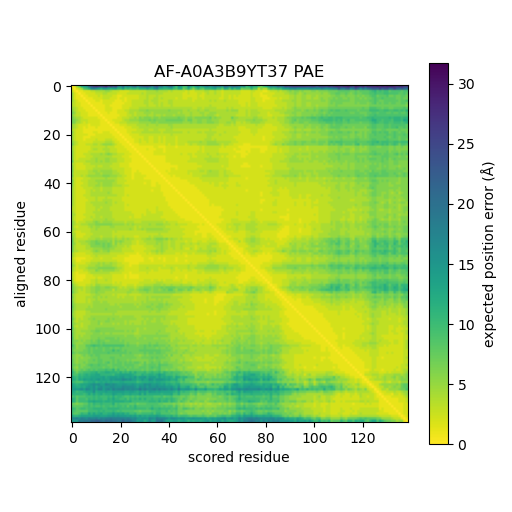 . THR A 1 101 ? 10.652 -6.081 -12.234 1.00 92.88 101 THR A C 1
ATOM 800 O O . THR A 1 101 ? 11.852 -6.215 -12.000 1.00 92.88 101 THR A O 1
ATOM 803 N N . LEU A 1 102 ? 9.711 -6.471 -11.366 1.00 91.88 102 LEU A N 1
ATOM 804 C CA . LEU A 1 102 ? 10.024 -7.071 -10.069 1.00 91.88 102 LEU A CA 1
ATOM 805 C C . LEU A 1 102 ? 10.814 -8.377 -10.233 1.00 91.88 102 LEU A C 1
ATOM 807 O O . LEU A 1 102 ? 11.804 -8.591 -9.537 1.00 91.88 102 LEU A O 1
ATOM 811 N N . HIS A 1 103 ? 10.403 -9.234 -11.170 1.00 92.56 103 HIS A N 1
ATOM 812 C CA . HIS A 1 103 ? 11.119 -10.469 -11.477 1.00 92.56 103 HIS A CA 1
ATOM 813 C C . HIS A 1 103 ? 12.550 -10.198 -11.959 1.00 92.56 103 HIS A C 1
ATOM 815 O O . HIS A 1 103 ? 13.482 -10.844 -11.485 1.00 92.56 103 HIS A O 1
ATOM 821 N N . GLY A 1 104 ? 12.738 -9.207 -12.833 1.00 93.69 104 GLY A N 1
ATOM 822 C CA . GLY A 1 104 ? 14.054 -8.784 -13.304 1.00 93.69 104 GLY A CA 1
ATOM 823 C C . GLY A 1 104 ? 14.970 -8.352 -12.159 1.00 93.69 104 GLY A C 1
ATOM 824 O O . GLY A 1 104 ? 16.121 -8.780 -12.118 1.00 93.69 104 GLY A O 1
ATOM 825 N N . PHE A 1 105 ? 14.463 -7.590 -11.183 1.00 92.44 105 PHE A N 1
ATOM 826 C CA . PHE A 1 105 ? 15.248 -7.213 -10.000 1.00 92.44 105 PHE A CA 1
ATOM 827 C C . PHE A 1 105 ? 15.652 -8.429 -9.160 1.00 92.44 105 PHE A C 1
ATOM 829 O O . PHE A 1 105 ? 16.810 -8.540 -8.758 1.00 92.44 105 PHE A O 1
ATOM 836 N N . LEU A 1 106 ? 14.729 -9.370 -8.934 1.00 91.94 106 LEU A N 1
ATOM 837 C CA . LEU A 1 106 ? 15.005 -10.596 -8.173 1.00 91.94 106 LEU A CA 1
ATOM 838 C C . LEU A 1 106 ? 16.067 -11.473 -8.850 1.00 91.94 106 LEU A C 1
ATOM 840 O O . LEU A 1 106 ? 16.930 -12.027 -8.172 1.00 91.94 106 LEU A O 1
ATOM 844 N N . MET A 1 107 ? 16.026 -11.565 -10.180 1.00 95.44 107 MET A N 1
ATOM 845 C CA . MET A 1 107 ? 16.985 -12.338 -10.977 1.00 95.44 107 MET A CA 1
ATOM 846 C C . MET A 1 107 ? 18.260 -11.555 -11.318 1.00 95.44 107 MET A C 1
ATOM 848 O O . MET A 1 107 ? 19.163 -12.111 -11.940 1.00 95.44 107 MET A O 1
ATOM 852 N N . ARG A 1 108 ? 18.348 -10.277 -10.919 1.00 93.25 108 ARG A N 1
ATOM 853 C CA . ARG A 1 108 ? 19.419 -9.340 -11.303 1.00 93.25 108 ARG A CA 1
ATOM 854 C C . ARG A 1 108 ? 19.597 -9.217 -12.824 1.00 93.25 108 ARG A C 1
ATOM 856 O O . ARG A 1 108 ? 20.695 -8.953 -13.314 1.00 93.25 108 ARG A O 1
ATOM 863 N N . ASP A 1 109 ? 18.511 -9.380 -13.575 1.00 94.38 109 ASP A N 1
ATOM 864 C CA . ASP A 1 109 ? 18.481 -9.212 -15.028 1.00 94.38 109 ASP A CA 1
ATOM 865 C C . ASP A 1 109 ? 18.147 -7.759 -15.388 1.00 94.38 109 ASP A C 1
ATOM 867 O O . ASP A 1 109 ? 17.055 -7.408 -15.839 1.00 94.38 109 ASP A O 1
ATOM 871 N N . TYR A 1 110 ? 19.118 -6.878 -15.156 1.00 93.25 110 TYR A N 1
ATOM 872 C CA . TYR A 1 110 ? 18.961 -5.441 -15.389 1.00 93.25 110 TYR A CA 1
ATOM 873 C C . TYR A 1 110 ? 18.768 -5.090 -16.867 1.00 93.25 110 TYR A C 1
ATOM 875 O O . TYR A 1 110 ? 18.164 -4.063 -17.180 1.00 93.25 110 TYR A O 1
ATOM 883 N N . ARG A 1 111 ? 19.244 -5.945 -17.786 1.00 92.69 111 ARG A N 1
ATOM 884 C CA . ARG A 1 111 ? 19.017 -5.748 -19.219 1.00 92.69 111 ARG A CA 1
ATOM 885 C C . ARG A 1 111 ? 17.547 -5.958 -19.550 1.00 92.69 111 ARG A C 1
ATOM 887 O O . ARG A 1 111 ? 16.954 -5.099 -20.198 1.00 92.69 111 ARG A O 1
ATOM 894 N N . ARG A 1 112 ? 16.943 -7.031 -19.034 1.00 91.62 112 ARG A N 1
ATOM 895 C CA . ARG A 1 112 ? 15.514 -7.288 -19.207 1.00 91.62 112 ARG A CA 1
ATOM 896 C C . ARG A 1 112 ? 14.659 -6.158 -18.646 1.00 91.62 112 ARG A C 1
ATOM 898 O O . ARG A 1 112 ? 13.717 -5.739 -19.314 1.00 91.62 112 ARG A O 1
ATOM 905 N N . ILE A 1 113 ? 14.998 -5.632 -17.465 1.00 93.81 113 ILE A N 1
ATOM 906 C CA . ILE A 1 113 ? 14.284 -4.484 -16.883 1.00 93.81 113 ILE A CA 1
ATOM 907 C C . ILE A 1 113 ? 14.351 -3.280 -17.830 1.00 93.81 113 ILE A C 1
ATOM 909 O O . ILE A 1 113 ? 13.315 -2.672 -18.107 1.00 93.81 113 ILE A O 1
ATOM 913 N N . ALA A 1 114 ? 15.535 -2.961 -18.362 1.00 93.12 114 ALA A N 1
ATOM 914 C CA . ALA A 1 114 ? 15.697 -1.864 -19.308 1.00 93.12 114 ALA A CA 1
ATOM 915 C C . ALA A 1 114 ? 14.873 -2.071 -20.584 1.00 93.12 114 ALA A C 1
ATOM 917 O O . ALA A 1 114 ? 14.134 -1.176 -20.986 1.00 93.12 114 ALA A O 1
ATOM 918 N N . ASP A 1 115 ? 14.920 -3.261 -21.181 1.00 92.12 115 ASP A N 1
ATOM 919 C CA . ASP A 1 115 ? 14.148 -3.568 -22.388 1.00 92.12 115 ASP A CA 1
ATOM 920 C C . ASP A 1 115 ? 12.646 -3.347 -22.182 1.00 92.12 115 ASP A C 1
ATOM 922 O O . ASP A 1 115 ? 11.986 -2.735 -23.025 1.00 92.12 115 ASP A O 1
ATOM 926 N N . ILE A 1 116 ? 12.122 -3.790 -21.037 1.00 92.81 116 ILE A N 1
ATOM 927 C CA . ILE A 1 116 ? 10.715 -3.625 -20.677 1.00 92.81 116 ILE A CA 1
ATOM 928 C C . ILE A 1 116 ? 10.370 -2.139 -20.464 1.00 92.81 116 ILE A C 1
ATOM 930 O O . ILE A 1 116 ? 9.368 -1.675 -20.998 1.00 92.81 116 ILE A O 1
ATOM 934 N N . HIS A 1 117 ? 11.197 -1.360 -19.760 1.00 92.19 117 HIS A N 1
ATOM 935 C CA . HIS A 1 117 ? 10.935 0.072 -19.529 1.00 92.19 117 HIS A CA 1
ATOM 936 C C . HIS A 1 117 ? 10.920 0.896 -20.822 1.00 92.19 117 HIS A C 1
ATOM 938 O O . HIS A 1 117 ? 10.082 1.786 -20.978 1.00 92.19 117 HIS A O 1
ATOM 944 N N . PHE A 1 118 ? 11.792 0.569 -21.777 1.00 91.50 118 PHE A N 1
ATOM 945 C CA . PHE A 1 118 ? 11.762 1.183 -23.105 1.00 91.50 118 PHE A CA 1
ATOM 946 C C . PHE A 1 118 ? 10.538 0.743 -23.914 1.00 91.50 118 PHE A C 1
ATOM 948 O O . PHE A 1 118 ? 9.944 1.567 -24.605 1.00 91.50 118 PHE A O 1
ATOM 955 N N . ALA A 1 119 ? 10.131 -0.528 -23.823 1.00 87.50 119 ALA A N 1
ATOM 956 C CA . ALA A 1 119 ? 8.975 -1.043 -24.557 1.00 87.50 119 ALA A CA 1
ATOM 957 C C . ALA A 1 119 ? 7.652 -0.371 -24.148 1.00 87.50 119 ALA A C 1
ATOM 959 O O . ALA A 1 119 ? 6.783 -0.187 -24.995 1.00 87.50 119 ALA A O 1
ATOM 960 N N . VAL A 1 120 ? 7.509 0.023 -22.876 1.00 87.25 120 VAL A N 1
ATOM 961 C CA . VAL A 1 120 ? 6.315 0.735 -22.373 1.00 87.25 120 VAL A CA 1
ATOM 962 C C . VAL A 1 120 ? 6.460 2.265 -22.472 1.00 87.25 120 VAL A C 1
ATOM 964 O O . VAL A 1 120 ? 5.552 3.003 -22.105 1.00 87.25 120 VAL A O 1
ATOM 967 N N . GLY A 1 121 ? 7.582 2.765 -23.002 1.00 87.31 121 GLY A N 1
ATOM 968 C CA . GLY A 1 121 ? 7.804 4.197 -23.230 1.00 87.31 121 GLY A CA 1
ATOM 969 C C . GLY A 1 121 ? 8.089 5.008 -21.963 1.00 87.31 121 GLY A C 1
ATOM 970 O O . GLY A 1 121 ? 7.894 6.219 -21.958 1.00 87.31 121 GLY A O 1
ATOM 971 N N . PHE A 1 122 ? 8.543 4.363 -20.883 1.00 85.12 122 PHE A N 1
ATOM 972 C CA . PHE A 1 122 ? 8.828 5.025 -19.601 1.00 85.12 122 PHE A CA 1
ATOM 973 C C . PHE A 1 122 ? 10.213 5.680 -19.549 1.00 85.12 122 PHE A C 1
ATOM 975 O O . PHE A 1 122 ? 10.508 6.424 -18.616 1.00 85.12 122 PHE A O 1
ATOM 982 N N . VAL A 1 123 ? 11.063 5.423 -20.545 1.00 86.56 123 VAL A N 1
ATOM 983 C CA . VAL A 1 123 ? 12.378 6.056 -20.681 1.00 86.56 123 VAL A CA 1
ATOM 984 C C . VAL A 1 123 ? 12.366 6.958 -21.907 1.00 86.56 123 VAL A C 1
ATOM 986 O O . VAL A 1 123 ? 12.160 6.495 -23.029 1.00 86.56 123 VAL A O 1
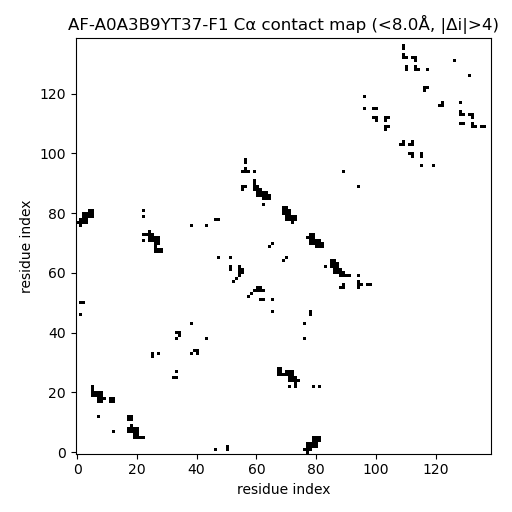ATOM 989 N N . ALA A 1 124 ? 12.580 8.252 -21.679 1.00 83.50 124 ALA A N 1
ATOM 990 C CA . ALA A 1 124 ? 12.675 9.240 -22.741 1.00 83.50 124 ALA A CA 1
ATOM 991 C C . ALA A 1 124 ? 14.092 9.275 -23.353 1.00 83.50 124 ALA A C 1
ATOM 993 O O . ALA A 1 124 ? 15.077 9.010 -22.653 1.00 83.50 124 ALA A O 1
ATOM 994 N N . PRO A 1 125 ? 14.229 9.653 -24.637 1.00 81.81 125 PRO A N 1
ATOM 995 C CA . PRO A 1 125 ? 15.522 10.024 -25.212 1.00 81.81 125 PRO A CA 1
ATOM 996 C C . PRO A 1 125 ? 16.205 11.143 -24.394 1.00 81.81 125 PRO A C 1
ATOM 998 O O . PRO A 1 125 ? 15.499 11.965 -23.807 1.00 81.81 125 PRO A O 1
ATOM 1001 N N . PRO A 1 126 ? 17.551 11.231 -24.364 1.00 88.56 126 PRO A N 1
ATOM 1002 C CA . PRO A 1 126 ? 18.524 10.488 -25.174 1.00 88.56 126 PRO A CA 1
ATOM 1003 C C . PRO A 1 126 ? 19.028 9.184 -24.531 1.00 88.56 126 PRO A C 1
ATOM 1005 O O . PRO A 1 126 ? 19.982 8.596 -25.031 1.00 88.56 126 PRO A O 1
ATOM 1008 N N . HIS A 1 127 ? 18.437 8.743 -23.418 1.00 89.31 127 HIS A N 1
ATOM 1009 C CA . HIS A 1 127 ? 18.945 7.596 -22.667 1.00 89.31 127 HIS A CA 1
ATOM 1010 C C . HIS A 1 127 ? 18.907 6.305 -23.490 1.00 89.31 127 HIS A C 1
ATOM 1012 O O . HIS A 1 127 ? 17.934 6.034 -24.199 1.00 89.31 127 HIS A O 1
ATOM 1018 N N . THR A 1 128 ? 19.954 5.487 -23.368 1.00 90.69 128 THR A N 1
ATOM 1019 C CA . THR A 1 128 ? 20.001 4.161 -23.990 1.00 90.69 128 THR A CA 1
ATOM 1020 C C . THR A 1 128 ? 19.604 3.063 -23.004 1.00 90.69 128 THR A C 1
ATOM 1022 O O . THR A 1 128 ? 19.576 3.249 -21.785 1.00 90.69 128 THR A O 1
ATOM 1025 N N . ARG A 1 129 ? 19.301 1.874 -23.539 1.00 91.00 129 ARG A N 1
ATOM 1026 C CA . ARG A 1 129 ? 19.033 0.679 -22.725 1.00 91.00 129 ARG A CA 1
ATOM 1027 C C . ARG A 1 129 ? 20.232 0.289 -21.862 1.00 91.00 129 ARG A C 1
ATOM 1029 O O . ARG A 1 129 ? 20.032 -0.215 -20.762 1.00 91.00 129 ARG A O 1
ATOM 1036 N N . ASP A 1 130 ? 21.450 0.495 -22.361 1.00 90.88 130 ASP A N 1
ATOM 1037 C CA . ASP A 1 130 ? 22.680 0.177 -21.632 1.00 90.88 130 ASP A CA 1
ATOM 1038 C C . ASP A 1 130 ? 22.892 1.140 -20.463 1.00 90.88 130 ASP A C 1
ATOM 1040 O O . ASP A 1 130 ? 23.102 0.679 -19.341 1.00 90.88 130 ASP A O 1
ATOM 1044 N N . ASP A 1 131 ? 22.721 2.447 -20.692 1.00 91.06 131 ASP A N 1
ATOM 1045 C CA . ASP A 1 131 ? 22.831 3.464 -19.635 1.00 91.06 131 ASP A CA 1
ATOM 1046 C C . ASP A 1 131 ? 21.823 3.195 -18.513 1.00 91.06 131 ASP A C 1
ATOM 1048 O O . ASP A 1 131 ? 22.155 3.215 -17.326 1.00 91.06 131 ASP A O 1
ATOM 1052 N N . PHE A 1 132 ? 20.580 2.883 -18.888 1.00 91.25 132 PHE A N 1
ATOM 1053 C CA . PHE A 1 132 ? 19.529 2.597 -17.922 1.00 91.25 132 PHE A CA 1
ATOM 1054 C C . PHE A 1 132 ? 19.788 1.289 -17.161 1.00 91.25 132 PHE A C 1
ATOM 1056 O O . PHE A 1 132 ? 19.672 1.254 -15.937 1.00 91.25 132 PHE A O 1
ATOM 1063 N N . ALA A 1 133 ? 20.210 0.221 -17.847 1.00 91.19 133 ALA A N 1
ATOM 1064 C CA . ALA A 1 133 ? 20.582 -1.033 -17.194 1.00 91.19 133 ALA A CA 1
ATOM 1065 C C . ALA A 1 133 ? 21.768 -0.859 -16.230 1.00 91.19 133 ALA A C 1
ATOM 1067 O O . ALA A 1 133 ? 21.805 -1.508 -15.184 1.00 91.19 133 ALA A O 1
ATOM 1068 N N . GLN A 1 134 ? 22.732 0.006 -16.560 1.00 90.94 134 GLN A N 1
ATOM 1069 C CA . GLN A 1 134 ? 23.842 0.343 -15.673 1.00 90.94 134 GLN A CA 1
ATOM 1070 C C . GLN A 1 134 ? 23.357 1.102 -14.433 1.00 90.94 134 GLN A C 1
ATOM 1072 O O . GLN A 1 134 ? 23.760 0.753 -13.325 1.00 90.94 134 GLN A O 1
ATOM 1077 N N . ALA A 1 135 ? 22.460 2.078 -14.595 1.00 88.88 135 ALA A N 1
ATOM 1078 C CA . 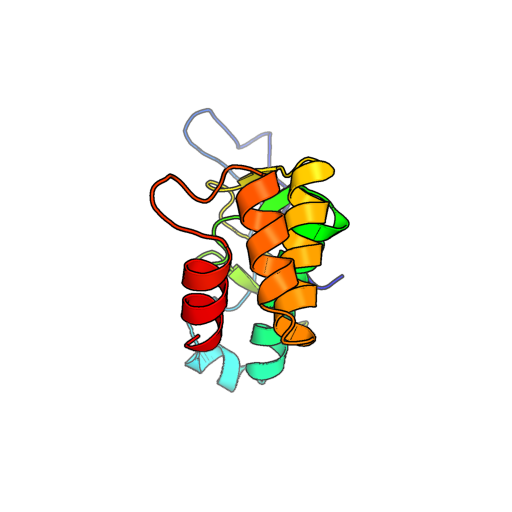ALA A 1 135 ? 21.875 2.816 -13.476 1.00 88.88 135 ALA A CA 1
ATOM 1079 C C . ALA A 1 135 ? 21.098 1.897 -12.516 1.00 88.88 135 ALA A C 1
ATOM 1081 O O . ALA A 1 135 ? 21.249 2.001 -11.301 1.00 88.88 135 ALA A O 1
ATOM 1082 N N . LEU A 1 136 ? 20.335 0.937 -13.049 1.00 88.56 136 LEU A N 1
ATOM 1083 C CA . LEU A 1 136 ? 19.577 -0.030 -12.246 1.00 88.56 136 LEU A CA 1
ATOM 1084 C C . LEU A 1 136 ? 20.452 -0.953 -11.385 1.00 88.56 136 LEU A C 1
ATOM 1086 O O . LEU A 1 136 ? 19.971 -1.478 -10.386 1.00 88.56 136 LEU A O 1
ATOM 1090 N N . ARG A 1 137 ? 21.724 -1.164 -11.749 1.00 86.31 137 ARG A N 1
ATOM 1091 C CA . ARG A 1 137 ? 22.670 -1.967 -10.951 1.00 86.31 137 ARG A CA 1
ATOM 1092 C C . ARG A 1 137 ? 23.122 -1.270 -9.672 1.00 86.31 137 ARG A C 1
ATOM 1094 O O . ARG A 1 137 ? 23.643 -1.942 -8.789 1.00 86.31 137 ARG A O 1
ATOM 1101 N N . ALA A 1 138 ? 22.997 0.054 -9.611 1.00 81.00 138 ALA A N 1
ATOM 1102 C CA . ALA A 1 138 ? 23.437 0.858 -8.477 1.00 81.00 138 ALA A CA 1
ATOM 1103 C C . ALA A 1 138 ? 22.374 0.981 -7.366 1.00 81.00 138 ALA A C 1
ATOM 1105 O O . ALA A 1 138 ? 22.638 1.645 -6.365 1.00 81.00 138 ALA A O 1
ATOM 1106 N N . VAL A 1 139 ? 21.193 0.374 -7.556 1.00 67.44 139 VAL A N 1
ATOM 1107 C CA . VAL A 1 139 ? 20.043 0.388 -6.632 1.00 67.44 139 VAL A CA 1
ATOM 1108 C C . VAL A 1 139 ? 20.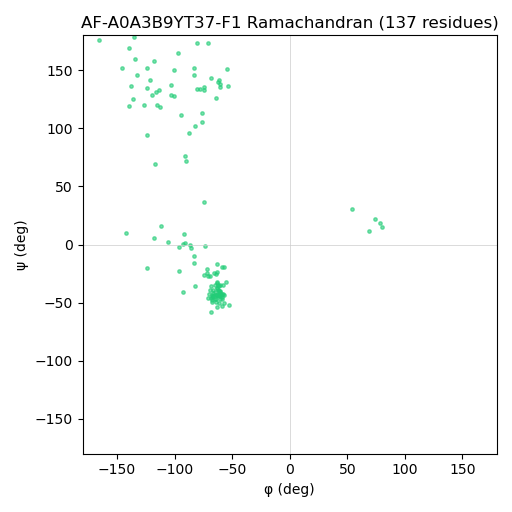034 -0.847 -5.735 1.00 67.44 139 VAL A C 1
ATOM 1110 O O . VAL A 1 139 ? 20.346 -1.951 -6.240 1.00 67.44 139 VAL A O 1
#

pLDDT: mean 92.46, std 5.27, range [51.12, 98.06]

Secondary structure (DSSP, 8-state):
--EE-PPB-GGG-BTTB--B----SEETT-HHHHHHTT--HHHHHHHHHHHHHIIIIIISEEES---TTSEEE-TTS-EEE---SSEEE--HHHHHHHHHHHHHHHHT-HHHHHHHHHHTT-S-TT--HHHHHHHHTT-